Protein AF-A0A523ABC5-F1 (afdb_monomer)

Radius of gyration: 13.69 Å; Cα contacts (8 Å, |Δi|>4): 297; chains: 1; bounding box: 35×29×36 Å

Foldseek 3Di:
DAFWKFKFFFAAFDFFKTWTFTFDTPPDPDTDPDGDIAIEGCVQAQDNDRGQCLADDHGFIWIWGQHDPHRYTHQNDLQTGTQWDADPPPRATFDQDPNWTAHPPPGDIGHHSDHPNHPVPDD

Structure (mmCIF, N/CA/C/O backbone):
data_AF-A0A523ABC5-F1
#
_entry.id   AF-A0A523ABC5-F1
#
loop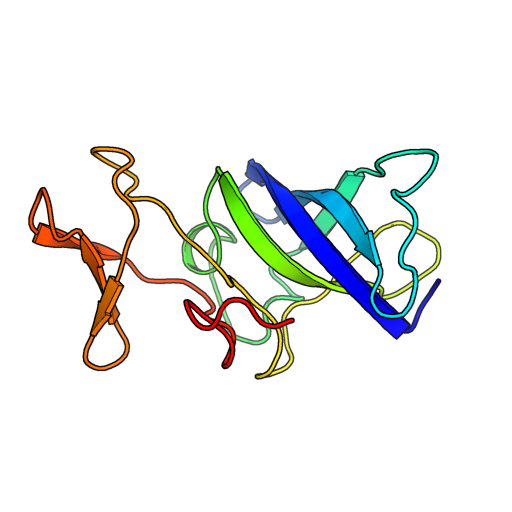_
_atom_site.group_PDB
_atom_site.id
_atom_site.type_symbol
_atom_site.label_atom_id
_atom_site.label_alt_id
_atom_site.label_comp_id
_atom_site.label_asym_id
_atom_site.label_entity_id
_atom_site.label_seq_id
_atom_site.pdbx_PDB_ins_code
_atom_site.Cartn_x
_atom_site.Cartn_y
_atom_site.Cartn_z
_atom_site.occupancy
_atom_site.B_iso_or_equiv
_atom_site.auth_seq_id
_atom_site.auth_comp_id
_atom_site.auth_asym_id
_atom_site.auth_atom_id
_atom_site.pdbx_PDB_model_num
ATOM 1 N N . LYS A 1 1 ? 10.148 -4.341 -14.621 1.00 83.31 1 LYS A N 1
ATOM 2 C CA . LYS A 1 1 ? 11.625 -4.220 -14.516 1.00 83.31 1 LYS A CA 1
ATOM 3 C C . LYS A 1 1 ? 11.974 -3.391 -13.286 1.00 83.31 1 LYS A C 1
ATOM 5 O O . LYS A 1 1 ? 11.139 -2.613 -12.840 1.00 83.31 1 LYS A O 1
ATOM 10 N N . LYS A 1 2 ? 13.186 -3.544 -12.735 1.00 91.12 2 LYS A N 1
ATOM 11 C CA . LYS A 1 2 ? 13.674 -2.692 -11.639 1.00 91.12 2 LYS A CA 1
ATOM 12 C C . LYS A 1 2 ? 13.530 -1.214 -12.010 1.00 91.12 2 LYS A C 1
ATOM 14 O O . LYS A 1 2 ? 13.909 -0.825 -13.108 1.00 91.12 2 LYS A O 1
ATOM 19 N N . GLY A 1 3 ? 13.002 -0.420 -11.086 1.00 92.38 3 GLY A N 1
ATOM 20 C C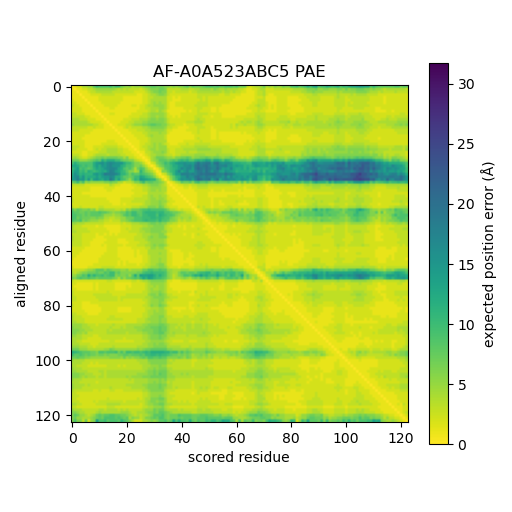A . GLY A 1 3 ? 12.774 1.010 -11.263 1.00 92.38 3 GLY A CA 1
ATOM 21 C C . GLY A 1 3 ? 11.417 1.370 -11.866 1.00 92.38 3 GLY A C 1
ATOM 22 O O . GLY A 1 3 ? 11.012 2.522 -11.715 1.00 92.38 3 GLY A O 1
ATOM 23 N N . ASP A 1 4 ? 10.694 0.419 -12.465 1.00 92.69 4 ASP A N 1
ATOM 24 C CA . ASP A 1 4 ? 9.368 0.678 -13.032 1.00 92.69 4 ASP A CA 1
ATOM 25 C C . ASP A 1 4 ? 8.379 1.126 -11.946 1.00 92.69 4 ASP A C 1
ATOM 27 O O . ASP A 1 4 ? 8.427 0.661 -10.803 1.00 92.69 4 ASP A O 1
ATOM 31 N N . ILE A 1 5 ? 7.463 2.016 -12.331 1.00 94.81 5 ILE A N 1
ATOM 32 C CA . ILE A 1 5 ? 6.339 2.447 -11.499 1.00 94.81 5 ILE A CA 1
ATOM 33 C C . ILE A 1 5 ? 5.119 1.633 -11.905 1.00 94.81 5 ILE A C 1
ATOM 35 O O . ILE A 1 5 ? 4.788 1.541 -13.088 1.00 94.81 5 ILE A O 1
ATOM 39 N N . VAL A 1 6 ? 4.451 1.056 -10.917 1.00 94.31 6 VAL A N 1
ATOM 40 C CA . VAL A 1 6 ? 3.299 0.181 -11.107 1.00 94.31 6 VAL A CA 1
ATOM 41 C C . VAL A 1 6 ? 2.149 0.602 -10.206 1.00 94.31 6 VAL A C 1
ATOM 43 O O . VAL A 1 6 ? 2.359 1.206 -9.150 1.00 94.31 6 VAL A O 1
ATOM 46 N N . VAL A 1 7 ? 0.937 0.250 -10.624 1.00 95.44 7 VAL A N 1
ATOM 47 C CA . VAL A 1 7 ? -0.258 0.288 -9.785 1.00 95.44 7 VAL A CA 1
ATOM 48 C C . VAL A 1 7 ? -0.830 -1.110 -9.663 1.00 95.44 7 VAL A C 1
ATOM 50 O O . VAL A 1 7 ? -0.906 -1.869 -10.634 1.00 95.44 7 VAL A O 1
ATOM 53 N N . GLY A 1 8 ? -1.228 -1.439 -8.444 1.00 95.25 8 GLY A N 1
ATOM 54 C CA . GLY A 1 8 ? -1.831 -2.714 -8.116 1.00 95.25 8 GLY A CA 1
ATOM 55 C C . GLY A 1 8 ? -2.771 -2.611 -6.930 1.00 95.25 8 GLY A C 1
ATOM 56 O O . GLY A 1 8 ? -2.907 -1.558 -6.306 1.00 95.25 8 GLY A O 1
ATOM 57 N N . ARG A 1 9 ? -3.426 -3.725 -6.632 1.00 97.06 9 ARG A N 1
ATOM 58 C CA . ARG A 1 9 ? -4.394 -3.853 -5.545 1.00 97.06 9 ARG A CA 1
ATOM 59 C C . ARG A 1 9 ? -3.855 -4.799 -4.486 1.00 97.06 9 ARG A C 1
ATOM 61 O O . ARG A 1 9 ? -3.331 -5.858 -4.820 1.00 97.06 9 ARG A O 1
ATOM 68 N N . VAL A 1 10 ? -3.989 -4.441 -3.214 1.00 97.75 10 VAL A N 1
ATOM 69 C CA . VAL A 1 10 ? -3.610 -5.327 -2.105 1.00 97.75 10 VAL A CA 1
ATOM 70 C C . VAL A 1 10 ? -4.589 -6.501 -2.034 1.00 97.75 10 VAL A C 1
ATOM 72 O O . VAL A 1 10 ? -5.795 -6.293 -1.890 1.00 97.75 10 VAL A O 1
ATOM 75 N N . VAL A 1 11 ? -4.066 -7.726 -2.116 1.00 97.31 11 VAL A N 1
ATOM 76 C CA . VAL A 1 11 ? -4.852 -8.974 -2.143 1.00 97.31 11 VAL A CA 1
ATOM 77 C C . VAL A 1 11 ? -4.583 -9.906 -0.959 1.00 97.31 11 VAL A C 1
ATOM 79 O O . VAL A 1 11 ? -5.401 -10.777 -0.693 1.00 97.31 11 VAL A O 1
ATOM 82 N N . ASP A 1 12 ? -3.482 -9.730 -0.226 1.00 96.50 12 ASP A N 1
ATOM 83 C CA . ASP A 1 12 ? -3.234 -10.440 1.039 1.00 96.50 12 ASP A CA 1
ATOM 84 C C . ASP A 1 12 ? -2.370 -9.586 1.974 1.00 96.50 12 ASP A C 1
ATOM 86 O O . ASP A 1 12 ? -1.553 -8.780 1.518 1.00 96.50 12 ASP A O 1
ATOM 90 N N . LEU A 1 13 ? -2.536 -9.781 3.282 1.00 96.50 13 LEU A N 1
ATOM 91 C CA . LEU A 1 13 ? -1.793 -9.100 4.340 1.00 96.50 13 LEU A CA 1
ATOM 92 C C . LEU A 1 13 ? -1.325 -10.110 5.383 1.00 96.50 13 LEU A C 1
ATOM 94 O O . LEU A 1 13 ? -2.108 -10.874 5.944 1.00 96.50 13 LEU A O 1
ATOM 98 N N . ARG A 1 14 ? -0.034 -10.059 5.693 1.00 95.62 14 ARG A N 1
ATOM 99 C CA . ARG A 1 14 ? 0.593 -10.723 6.841 1.00 95.62 14 ARG A CA 1
ATOM 100 C C . ARG A 1 14 ? 1.140 -9.655 7.779 1.00 95.62 14 ARG A C 1
ATOM 102 O O . ARG A 1 14 ? 0.979 -8.474 7.525 1.00 95.62 14 ARG A O 1
ATOM 109 N N . ASN A 1 15 ? 1.822 -10.039 8.854 1.00 94.69 15 ASN A N 1
ATOM 110 C CA . ASN A 1 15 ? 2.368 -9.042 9.783 1.00 94.69 15 ASN A CA 1
ATOM 111 C C . ASN A 1 15 ? 3.501 -8.208 9.158 1.00 94.69 15 ASN A C 1
ATOM 113 O O . ASN A 1 15 ? 3.555 -6.994 9.340 1.00 94.69 15 ASN A O 1
ATOM 117 N N . SER A 1 16 ? 4.403 -8.852 8.412 1.00 96.25 16 SER A N 1
ATOM 118 C CA . SER A 1 16 ? 5.615 -8.219 7.874 1.00 96.25 16 SER A CA 1
ATOM 119 C C . SER A 1 16 ? 5.543 -7.870 6.389 1.00 96.25 16 SER A C 1
ATOM 121 O O . SER A 1 16 ? 6.429 -7.174 5.891 1.00 96.25 16 SER A O 1
ATOM 123 N N . PHE A 1 17 ? 4.530 -8.339 5.657 1.00 96.69 17 PHE A N 1
ATOM 124 C CA . PHE A 1 17 ? 4.408 -8.068 4.228 1.00 96.69 17 PHE A CA 1
ATOM 125 C C . PHE A 1 17 ? 2.968 -8.137 3.724 1.00 96.69 17 PHE A C 1
ATOM 127 O O . PHE A 1 17 ? 2.106 -8.760 4.342 1.00 96.69 17 PHE A O 1
ATOM 134 N N . ALA A 1 18 ? 2.744 -7.536 2.561 1.00 98.00 18 ALA A N 1
ATOM 135 C CA . ALA A 1 18 ? 1.511 -7.638 1.799 1.00 98.00 18 ALA A CA 1
ATOM 136 C C . ALA A 1 18 ? 1.775 -8.175 0.394 1.00 98.00 18 ALA A C 1
ATOM 138 O O . ALA A 1 18 ? 2.838 -7.926 -0.185 1.00 98.00 18 ALA A O 1
ATOM 139 N N . MET A 1 19 ? 0.777 -8.857 -0.159 1.00 97.62 19 MET A N 1
ATOM 140 C CA . MET A 1 19 ? 0.742 -9.247 -1.564 1.00 97.62 19 MET A CA 1
ATOM 141 C C . MET A 1 19 ? -0.092 -8.235 -2.343 1.00 97.62 19 MET A C 1
ATOM 143 O O . MET A 1 19 ? -1.221 -7.918 -1.963 1.00 97.62 19 MET A O 1
ATOM 147 N N . VAL A 1 20 ? 0.468 -7.736 -3.438 1.00 97.31 20 VAL A N 1
ATOM 148 C CA . VAL A 1 20 ? -0.147 -6.748 -4.320 1.00 97.31 20 VAL A CA 1
ATOM 149 C C . VAL A 1 20 ? -0.253 -7.341 -5.715 1.00 97.31 20 VAL A C 1
ATOM 151 O O . VAL A 1 20 ? 0.752 -7.667 -6.337 1.00 97.31 20 VAL A O 1
ATOM 154 N N . GLU A 1 21 ? -1.471 -7.472 -6.213 1.00 95.56 21 GLU A N 1
ATOM 155 C CA . GLU A 1 21 ? -1.747 -7.858 -7.592 1.00 95.56 21 G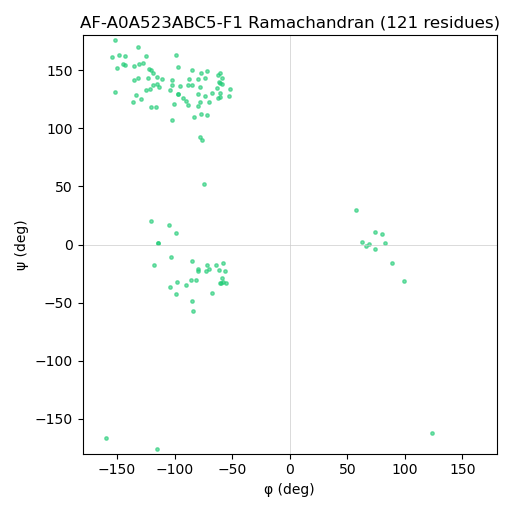LU A CA 1
ATOM 156 C C . GLU A 1 21 ? -1.504 -6.652 -8.503 1.00 95.56 21 GLU A C 1
ATOM 158 O O . GLU A 1 21 ? -2.208 -5.643 -8.411 1.00 95.56 21 GLU A O 1
ATOM 163 N N . ILE A 1 22 ? -0.476 -6.726 -9.349 1.00 93.38 22 ILE A N 1
ATOM 164 C CA . ILE A 1 22 ? -0.113 -5.637 -10.256 1.00 93.38 22 ILE A CA 1
ATOM 165 C C . ILE A 1 22 ? -1.066 -5.623 -11.448 1.00 93.38 22 ILE A C 1
ATOM 167 O O . ILE A 1 22 ? -1.147 -6.596 -12.193 1.00 93.38 22 ILE A O 1
ATOM 171 N N . ALA A 1 23 ? -1.738 -4.491 -11.647 1.00 90.25 23 ALA A N 1
ATOM 172 C CA . ALA A 1 23 ? -2.700 -4.300 -12.726 1.00 90.25 23 ALA A CA 1
ATOM 173 C C . ALA A 1 23 ? -2.086 -3.555 -13.918 1.00 90.25 23 ALA A C 1
ATOM 175 O O . ALA A 1 23 ? -2.329 -3.908 -15.070 1.00 90.25 23 ALA A O 1
ATOM 176 N N . ARG A 1 24 ? -1.295 -2.506 -13.653 1.00 89.81 24 ARG A N 1
ATOM 177 C CA . ARG A 1 24 ? -0.738 -1.641 -14.701 1.00 89.81 24 ARG A CA 1
ATOM 178 C C . ARG A 1 24 ? 0.671 -1.173 -14.379 1.00 89.81 24 ARG A C 1
ATOM 180 O O . ARG A 1 24 ? 1.056 -1.029 -13.217 1.00 89.81 24 ARG A O 1
ATOM 187 N N . LYS A 1 25 ? 1.418 -0.866 -15.436 1.00 91.00 25 LYS A N 1
ATOM 188 C CA . LYS A 1 25 ? 2.732 -0.231 -15.381 1.00 91.00 25 LYS A CA 1
ATOM 189 C C . LYS A 1 25 ? 2.659 1.147 -16.036 1.00 91.00 25 LYS A C 1
ATOM 191 O O . LYS A 1 25 ? 2.045 1.314 -17.083 1.00 91.00 25 LYS A O 1
ATOM 196 N N . LYS A 1 26 ? 3.298 2.142 -15.424 1.00 90.31 26 LYS A N 1
ATOM 197 C CA . LYS A 1 26 ? 3.347 3.504 -15.960 1.00 90.31 26 LYS A CA 1
ATOM 198 C C . LYS A 1 26 ? 4.083 3.529 -17.304 1.00 90.31 26 LYS A C 1
ATOM 200 O O . LYS A 1 26 ? 5.162 2.953 -17.424 1.00 90.31 26 LYS A O 1
ATOM 205 N N . GLY A 1 27 ? 3.516 4.241 -18.277 1.00 86.12 27 GLY A N 1
ATOM 206 C CA . GLY A 1 27 ? 4.066 4.354 -19.632 1.00 86.12 27 GLY A CA 1
ATOM 207 C C . GLY A 1 27 ? 3.712 3.189 -20.561 1.00 86.12 27 GLY A C 1
ATOM 208 O O . GLY A 1 27 ? 4.137 3.196 -21.710 1.00 86.12 27 GLY A O 1
ATOM 209 N N . GLU A 1 28 ? 2.930 2.213 -20.094 1.00 83.94 28 GLU A N 1
ATOM 210 C CA . GLU A 1 28 ? 2.355 1.162 -20.933 1.00 83.94 28 GLU A CA 1
ATOM 211 C C . GLU A 1 28 ? 0.824 1.286 -20.904 1.00 83.94 28 GLU A C 1
ATOM 213 O O . GLU A 1 28 ? 0.206 1.209 -19.844 1.00 83.94 28 GLU A O 1
ATOM 218 N N . GLU A 1 29 ? 0.208 1.523 -22.067 1.00 69.94 29 GLU A N 1
ATOM 219 C CA . GLU A 1 29 ? -1.256 1.652 -22.185 1.00 69.94 29 GLU A CA 1
ATOM 220 C C . GLU A 1 29 ? -1.975 0.299 -22.199 1.00 69.94 29 GLU A C 1
ATOM 222 O O . GLU A 1 29 ? -3.165 0.219 -21.898 1.00 69.94 29 GLU A O 1
ATOM 227 N N . ARG A 1 30 ? -1.256 -0.776 -22.543 1.00 68.06 30 ARG A N 1
ATOM 228 C CA . ARG A 1 30 ? -1.807 -2.131 -22.574 1.00 68.06 30 ARG A CA 1
ATOM 229 C C . ARG A 1 30 ? -1.861 -2.716 -21.169 1.00 68.06 30 ARG A C 1
ATOM 231 O O . ARG A 1 30 ? -0.951 -2.525 -20.365 1.00 68.06 30 ARG A O 1
ATOM 238 N N . GLU A 1 31 ? -2.920 -3.472 -20.901 1.00 63.47 31 GLU A N 1
ATOM 239 C CA . GLU A 1 31 ? -2.975 -4.326 -19.720 1.00 63.47 31 GLU A CA 1
ATOM 240 C C . GLU A 1 31 ? -1.817 -5.329 -19.753 1.00 63.47 31 GLU A C 1
ATOM 242 O O . GLU A 1 31 ? -1.407 -5.803 -20.819 1.00 63.47 31 GLU A O 1
ATOM 247 N N . LEU A 1 32 ? -1.251 -5.618 -18.581 1.00 65.69 32 LEU A N 1
ATOM 248 C CA . LEU A 1 32 ? -0.176 -6.596 -18.474 1.00 65.69 32 LEU A CA 1
ATOM 249 C C . LEU A 1 32 ? -0.724 -7.960 -18.907 1.00 65.69 32 LEU A C 1
ATOM 251 O O . LEU A 1 32 ? -1.707 -8.432 -18.347 1.00 65.69 32 LEU A O 1
ATOM 255 N N . ALA A 1 33 ? -0.063 -8.612 -19.870 1.00 57.12 33 ALA A N 1
ATOM 256 C CA . ALA A 1 33 ? -0.465 -9.933 -20.371 1.00 57.12 33 ALA A CA 1
ATOM 257 C C . ALA A 1 33 ? -0.568 -10.996 -19.256 1.00 57.12 33 ALA A C 1
ATOM 259 O O . ALA A 1 33 ? -1.302 -11.972 -19.390 1.00 57.12 33 ALA A O 1
ATOM 260 N N . HIS A 1 34 ? 0.138 -10.774 -18.142 1.00 59.09 34 HIS A N 1
ATOM 261 C CA . HIS A 1 34 ? 0.004 -11.519 -16.897 1.00 59.09 34 HIS A CA 1
ATOM 262 C C . HIS A 1 34 ? -0.005 -10.537 -15.718 1.00 59.09 34 HIS A C 1
ATOM 264 O O . HIS A 1 34 ? 0.953 -9.779 -15.534 1.00 59.09 34 HIS A O 1
ATOM 270 N N . THR A 1 35 ? -1.062 -10.555 -14.902 1.00 64.25 35 THR A N 1
ATOM 271 C CA . THR A 1 35 ? -1.078 -9.859 -13.610 1.00 64.25 35 THR A CA 1
ATOM 272 C C . THR A 1 35 ? -0.167 -10.617 -12.644 1.00 64.25 35 THR A C 1
ATOM 274 O O . THR A 1 35 ? -0.405 -11.766 -12.277 1.00 64.25 35 THR A O 1
ATOM 277 N N . GLY A 1 36 ? 0.958 -10.000 -12.288 1.00 84.75 36 GLY A N 1
ATOM 278 C CA . GLY A 1 36 ? 1.924 -10.579 -11.358 1.00 84.75 36 GLY A CA 1
ATOM 279 C C . GLY A 1 36 ? 1.581 -10.228 -9.915 1.00 84.75 36 GLY A C 1
ATOM 280 O O . GLY A 1 36 ? 1.188 -9.097 -9.626 1.00 84.75 36 GLY A O 1
ATOM 281 N N . LEU A 1 37 ? 1.785 -11.170 -8.995 1.00 92.50 37 LEU A N 1
ATOM 282 C CA . LEU A 1 37 ? 1.796 -10.866 -7.568 1.00 92.50 37 LEU A CA 1
ATOM 283 C C . LEU A 1 37 ? 3.146 -10.267 -7.175 1.00 92.50 37 LEU A C 1
ATOM 285 O O . LEU A 1 37 ? 4.199 -10.835 -7.463 1.00 92.50 37 LEU A O 1
ATOM 289 N N . ALA A 1 38 ? 3.096 -9.136 -6.484 1.00 95.00 38 ALA A N 1
ATOM 290 C CA . ALA A 1 38 ? 4.248 -8.444 -5.946 1.00 95.00 38 ALA A CA 1
ATOM 291 C C . ALA A 1 38 ? 4.226 -8.406 -4.417 1.00 95.00 38 ALA A C 1
ATOM 293 O O . ALA A 1 38 ? 3.173 -8.265 -3.804 1.00 95.00 38 ALA A O 1
ATOM 294 N N . LEU A 1 39 ? 5.401 -8.504 -3.799 1.00 96.62 39 LEU A N 1
ATOM 295 C CA . LEU A 1 39 ? 5.563 -8.492 -2.349 1.00 96.62 39 LEU A CA 1
ATOM 296 C C . LEU A 1 39 ? 6.020 -7.109 -1.876 1.00 96.62 39 LEU A C 1
ATOM 298 O O . LEU A 1 39 ? 7.095 -6.629 -2.252 1.00 96.62 39 LEU A O 1
ATOM 302 N N . LEU A 1 40 ? 5.228 -6.491 -1.001 1.00 97.56 40 LEU A N 1
ATOM 303 C CA . LEU A 1 40 ? 5.603 -5.288 -0.263 1.00 97.56 40 LEU A CA 1
ATOM 304 C C . LEU A 1 40 ? 5.972 -5.668 1.172 1.00 97.56 40 LEU A C 1
ATOM 306 O O . LEU A 1 40 ? 5.099 -5.975 1.976 1.00 97.56 40 LEU A O 1
ATOM 310 N N . HIS A 1 41 ? 7.261 -5.630 1.500 1.00 96.75 41 HIS A N 1
ATOM 311 C CA . HIS A 1 41 ? 7.741 -5.867 2.862 1.00 96.75 41 HIS A CA 1
ATOM 312 C C . HIS A 1 41 ? 7.682 -4.582 3.701 1.00 96.75 41 HIS A C 1
ATOM 314 O O . HIS A 1 41 ? 7.880 -3.485 3.178 1.00 96.75 41 HIS A O 1
ATOM 320 N N . VAL A 1 42 ? 7.492 -4.717 5.015 1.00 96.38 42 VAL A N 1
ATOM 321 C CA . VAL A 1 42 ? 7.385 -3.612 5.984 1.00 96.38 42 VAL A CA 1
ATOM 322 C C . VAL A 1 42 ? 8.599 -2.667 5.952 1.00 96.38 42 VAL A C 1
ATOM 324 O O . VAL A 1 42 ? 8.460 -1.452 6.059 1.00 96.38 42 VAL A O 1
ATOM 327 N N . SER A 1 43 ? 9.795 -3.191 5.661 1.00 95.38 43 SER A N 1
ATOM 328 C CA . SER A 1 43 ? 11.018 -2.387 5.475 1.00 95.38 43 SER A CA 1
ATOM 329 C C . SER A 1 43 ? 10.959 -1.430 4.275 1.00 95.38 43 SER A C 1
ATOM 331 O O . SER A 1 43 ? 11.753 -0.493 4.186 1.00 95.38 43 SER A O 1
ATOM 333 N N . ASN A 1 44 ? 10.038 -1.651 3.336 1.00 96.62 44 ASN A N 1
ATOM 334 C CA . ASN A 1 44 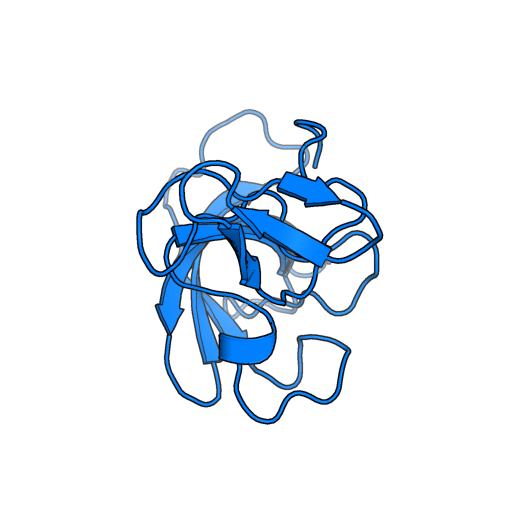? 9.922 -0.906 2.083 1.00 96.62 44 ASN A CA 1
ATOM 335 C C . ASN A 1 44 ? 8.748 0.086 2.093 1.00 96.62 44 ASN A C 1
ATOM 337 O O . ASN A 1 44 ? 8.343 0.573 1.037 1.00 96.62 44 ASN A O 1
ATOM 341 N N . VAL A 1 45 ? 8.222 0.413 3.276 1.00 95.88 45 VAL A N 1
ATOM 342 C CA . VAL A 1 45 ? 7.161 1.416 3.454 1.00 95.88 45 VAL A CA 1
ATOM 343 C C . VAL A 1 45 ? 7.721 2.839 3.588 1.00 95.88 45 VAL A C 1
ATOM 345 O O . VAL A 1 45 ? 7.103 3.798 3.140 1.00 95.88 45 VAL A O 1
ATOM 348 N N . GLY A 1 46 ? 8.931 2.984 4.136 1.00 87.44 46 GLY A N 1
ATOM 349 C CA . GLY A 1 46 ? 9.646 4.265 4.259 1.00 87.44 46 GLY A CA 1
ATOM 350 C C . GLY A 1 46 ? 9.533 4.888 5.645 1.00 87.44 46 GLY A C 1
ATOM 351 O O . GLY A 1 46 ? 10.496 5.484 6.117 1.00 87.44 46 GLY A O 1
ATOM 352 N N . GLU A 1 47 ? 8.414 4.654 6.320 1.00 84.44 47 GLU A N 1
ATOM 353 C CA . GLU A 1 47 ? 8.197 4.933 7.740 1.00 84.44 47 GLU A CA 1
ATOM 354 C C . GLU A 1 47 ? 8.410 3.672 8.587 1.00 84.44 47 GLU A C 1
ATOM 356 O O . GLU A 1 47 ? 8.267 2.543 8.108 1.00 84.44 47 GLU A O 1
ATOM 361 N N . ARG A 1 48 ? 8.801 3.858 9.854 1.00 85.50 48 ARG A N 1
ATOM 362 C CA . ARG A 1 48 ? 8.990 2.747 10.790 1.00 85.50 48 ARG A CA 1
ATOM 363 C C . ARG A 1 48 ? 7.624 2.287 11.293 1.00 85.50 48 ARG A C 1
ATOM 365 O O . ARG A 1 48 ? 7.113 2.817 12.271 1.00 85.50 48 ARG A O 1
ATOM 372 N N . VAL A 1 49 ? 7.065 1.298 10.612 1.00 87.88 49 VAL A N 1
ATOM 373 C CA . VAL A 1 49 ? 5.815 0.627 10.985 1.00 87.88 49 VAL A CA 1
ATOM 374 C C . VAL A 1 49 ? 6.106 -0.727 11.635 1.00 87.88 49 VAL A C 1
ATOM 376 O O . VAL A 1 49 ? 7.048 -1.420 11.245 1.00 87.88 49 VAL A O 1
ATOM 379 N N . GLY A 1 50 ? 5.331 -1.077 12.666 1.00 87.31 50 GLY A N 1
ATOM 380 C CA . GLY A 1 50 ? 5.453 -2.361 13.366 1.00 87.31 50 GLY A CA 1
ATOM 381 C C . GLY A 1 50 ? 4.732 -3.492 12.633 1.00 87.31 50 GLY A C 1
ATOM 382 O O . GLY A 1 50 ? 5.177 -4.638 12.674 1.00 87.31 50 GLY A O 1
ATOM 383 N N . ASN A 1 51 ? 3.654 -3.154 11.923 1.00 93.94 51 ASN A N 1
ATOM 384 C CA . ASN A 1 51 ? 2.891 -4.055 11.073 1.00 93.94 51 ASN A CA 1
ATOM 385 C C . ASN A 1 51 ? 2.655 -3.394 9.706 1.00 93.94 51 ASN A C 1
ATOM 387 O O . ASN A 1 51 ? 2.421 -2.189 9.621 1.00 93.94 51 ASN A O 1
ATOM 391 N N . ILE A 1 52 ? 2.684 -4.170 8.621 1.00 96.38 52 ILE A N 1
ATOM 392 C CA . ILE A 1 52 ? 2.372 -3.652 7.278 1.00 96.38 52 ILE A CA 1
ATOM 393 C C . ILE A 1 52 ? 0.954 -3.043 7.192 1.00 96.38 52 ILE A C 1
ATOM 395 O O . ILE A 1 52 ? 0.733 -2.104 6.428 1.00 96.38 52 ILE A O 1
ATOM 399 N N . GLY A 1 53 ? 0.026 -3.536 8.019 1.00 95.44 53 GLY A N 1
ATOM 400 C CA . GLY A 1 53 ? -1.353 -3.067 8.158 1.00 95.44 53 GLY A CA 1
ATOM 401 C C . GLY A 1 53 ? -1.490 -1.611 8.611 1.00 95.44 53 GLY A C 1
ATOM 402 O O . GLY A 1 53 ? -2.513 -0.982 8.346 1.00 95.44 53 GLY A O 1
ATOM 403 N N . ASP A 1 54 ? -0.454 -1.053 9.245 1.00 93.50 54 ASP A N 1
ATOM 404 C CA . ASP A 1 54 ? -0.421 0.361 9.641 1.00 93.50 54 ASP A CA 1
ATOM 405 C C . ASP A 1 54 ? -0.236 1.287 8.424 1.00 93.50 54 ASP A C 1
ATOM 407 O O . ASP A 1 54 ? -0.602 2.463 8.456 1.00 93.50 54 ASP A O 1
ATOM 411 N N . ALA A 1 55 ? 0.323 0.749 7.336 1.00 96.06 55 ALA A N 1
ATOM 412 C CA . ALA A 1 55 ? 0.643 1.483 6.120 1.00 96.06 55 ALA A CA 1
ATOM 413 C C . ALA A 1 55 ? -0.344 1.217 4.980 1.00 96.06 55 ALA A C 1
ATOM 415 O O . ALA A 1 55 ? -0.642 2.117 4.198 1.00 96.06 55 ALA A O 1
ATOM 416 N N . ILE A 1 56 ? -0.844 -0.007 4.855 1.00 96.69 56 ILE A N 1
ATOM 417 C CA . ILE A 1 56 ? -1.737 -0.418 3.768 1.00 96.69 56 ILE A CA 1
ATOM 418 C C . ILE A 1 56 ? -2.771 -1.417 4.278 1.00 96.69 56 ILE A C 1
ATOM 420 O O . ILE A 1 56 ? -2.530 -2.128 5.248 1.00 96.69 56 ILE A O 1
ATOM 424 N N . SER A 1 57 ? -3.915 -1.505 3.610 1.00 96.88 57 SER A N 1
ATOM 425 C CA . SER A 1 57 ? -4.967 -2.458 3.951 1.00 96.88 57 SER A CA 1
ATOM 426 C C . SER A 1 57 ? -5.486 -3.220 2.738 1.00 96.88 57 SER A C 1
ATOM 428 O O . SER A 1 57 ? -5.153 -2.935 1.590 1.00 96.88 57 SER A O 1
ATOM 430 N N . TYR A 1 58 ? -6.284 -4.244 3.016 1.00 96.25 58 TYR A N 1
ATOM 431 C CA . TYR A 1 58 ? -6.862 -5.111 2.006 1.00 96.25 58 TYR A CA 1
ATOM 432 C C . TYR A 1 58 ? -7.767 -4.295 1.079 1.00 96.25 58 TYR A C 1
ATOM 434 O O . TYR A 1 58 ? -8.491 -3.418 1.548 1.00 96.25 58 TYR A O 1
ATOM 442 N N . PHE A 1 59 ? -7.717 -4.593 -0.221 1.00 95.50 59 PHE A N 1
ATOM 443 C CA . PHE A 1 59 ? -8.360 -3.835 -1.300 1.00 95.50 59 PHE A CA 1
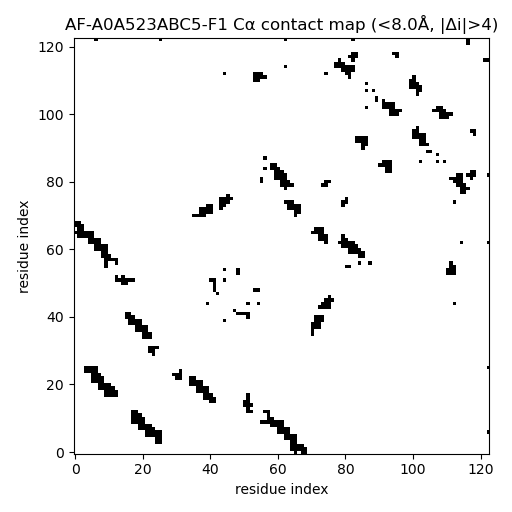ATOM 444 C C . PHE A 1 59 ? -7.835 -2.420 -1.571 1.00 95.50 59 PHE A C 1
ATOM 446 O O . PHE A 1 59 ? -8.304 -1.802 -2.530 1.00 95.50 59 PHE A O 1
ATOM 453 N N . ASP A 1 60 ? -6.846 -1.916 -0.829 1.00 97.75 60 ASP A N 1
ATOM 454 C CA . ASP A 1 60 ? -6.242 -0.630 -1.171 1.00 97.75 60 ASP A CA 1
ATOM 455 C C . ASP A 1 60 ? -5.610 -0.694 -2.572 1.00 97.75 60 ASP A C 1
ATOM 457 O O . ASP A 1 60 ? -4.966 -1.680 -2.954 1.00 97.75 60 ASP A O 1
ATOM 461 N N . ILE A 1 61 ? -5.785 0.382 -3.340 1.00 97.69 61 ILE A N 1
ATOM 462 C CA . ILE A 1 61 ? -5.093 0.588 -4.613 1.00 97.69 61 ILE A CA 1
ATOM 463 C C . ILE A 1 61 ? -3.796 1.325 -4.307 1.00 97.69 61 ILE A C 1
ATOM 465 O O . ILE A 1 61 ? -3.816 2.406 -3.716 1.00 97.69 61 ILE A O 1
ATOM 469 N N . VAL A 1 62 ? -2.667 0.755 -4.713 1.00 97.81 62 VAL A N 1
ATOM 470 C CA . VAL A 1 62 ? -1.332 1.205 -4.316 1.00 97.81 62 VAL A CA 1
ATOM 471 C C . VAL A 1 62 ? -0.486 1.503 -5.545 1.00 97.81 62 VAL A C 1
ATOM 473 O O . VAL A 1 62 ? -0.389 0.691 -6.464 1.00 97.81 62 VAL A O 1
ATOM 476 N N . ARG A 1 63 ? 0.172 2.663 -5.521 1.00 97.56 63 ARG A N 1
ATOM 477 C CA . ARG A 1 63 ? 1.251 3.041 -6.434 1.00 97.56 63 ARG A CA 1
ATOM 478 C C . ARG A 1 63 ? 2.585 2.668 -5.810 1.00 97.56 63 ARG A C 1
ATOM 480 O O . ARG A 1 63 ? 2.868 3.082 -4.684 1.00 97.56 63 ARG A O 1
ATOM 487 N N . ALA A 1 64 ? 3.406 1.916 -6.528 1.00 97.31 64 ALA A N 1
ATOM 488 C CA . ALA A 1 64 ? 4.672 1.425 -6.003 1.00 97.31 64 ALA A CA 1
ATOM 489 C C . ALA A 1 64 ? 5.780 1.402 -7.058 1.00 97.31 64 ALA A C 1
ATOM 491 O O . ALA A 1 64 ? 5.526 1.418 -8.264 1.00 97.31 64 ALA A O 1
ATOM 492 N N . ARG A 1 65 ? 7.025 1.324 -6.584 1.00 96.69 65 ARG A N 1
ATOM 493 C CA . ARG A 1 65 ? 8.215 1.132 -7.415 1.00 96.69 65 ARG A CA 1
ATOM 494 C C . ARG A 1 65 ? 8.720 -0.301 -7.313 1.00 96.69 65 ARG A C 1
ATOM 496 O O . ARG A 1 65 ? 8.890 -0.817 -6.210 1.00 96.69 65 ARG A O 1
ATOM 503 N N . VAL A 1 66 ? 9.020 -0.917 -8.452 1.00 95.12 66 VAL A N 1
ATOM 504 C CA . VAL A 1 66 ? 9.631 -2.251 -8.531 1.00 95.12 66 VAL A CA 1
ATOM 505 C C . VAL A 1 66 ? 11.109 -2.179 -8.139 1.00 95.12 66 VAL A C 1
ATOM 507 O O . VAL A 1 66 ? 11.864 -1.373 -8.686 1.00 95.12 66 VAL A O 1
ATOM 510 N N . LEU A 1 67 ? 11.539 -3.025 -7.204 1.00 94.12 67 LEU A N 1
ATOM 511 C CA . LEU A 1 67 ? 12.899 -2.999 -6.654 1.00 94.12 67 LEU A CA 1
ATOM 512 C C . LEU A 1 67 ? 13.893 -3.872 -7.419 1.00 94.12 67 LEU A C 1
ATOM 514 O O . LEU A 1 67 ? 15.064 -3.505 -7.525 1.00 94.12 67 LEU A O 1
ATOM 518 N N . ASP A 1 68 ? 13.453 -5.014 -7.942 1.00 87.00 68 ASP A N 1
ATOM 519 C CA . ASP A 1 68 ? 14.322 -5.985 -8.607 1.00 87.00 68 ASP A CA 1
ATOM 520 C C . ASP A 1 68 ? 13.540 -6.932 -9.539 1.00 87.00 68 ASP A C 1
ATOM 522 O O . ASP A 1 68 ? 12.430 -6.615 -9.969 1.00 87.00 68 ASP A O 1
ATOM 526 N N . SER A 1 69 ? 14.188 -8.018 -9.970 1.00 77.31 69 SER A N 1
ATOM 527 C CA . SER A 1 69 ? 13.627 -9.043 -10.856 1.00 77.31 69 SER A CA 1
ATOM 528 C C . SER A 1 69 ? 12.726 -10.039 -10.129 1.00 77.31 69 SER A C 1
ATOM 530 O O . SER A 1 69 ? 11.853 -10.622 -10.767 1.00 77.31 69 SER A O 1
ATOM 532 N N . SER A 1 70 ? 12.893 -10.206 -8.813 1.00 77.38 70 SER A N 1
ATOM 533 C CA . SER A 1 70 ? 11.827 -10.766 -7.987 1.00 77.38 70 SER A CA 1
ATOM 534 C C . SER A 1 70 ? 10.777 -9.666 -7.845 1.00 77.38 70 SER A C 1
ATOM 536 O O . SER A 1 70 ? 11.141 -8.491 -7.769 1.00 77.38 70 SER A O 1
ATOM 538 N N . PRO A 1 71 ? 9.473 -9.966 -7.831 1.00 82.44 71 PRO A N 1
ATOM 539 C CA . PRO A 1 71 ? 8.438 -8.937 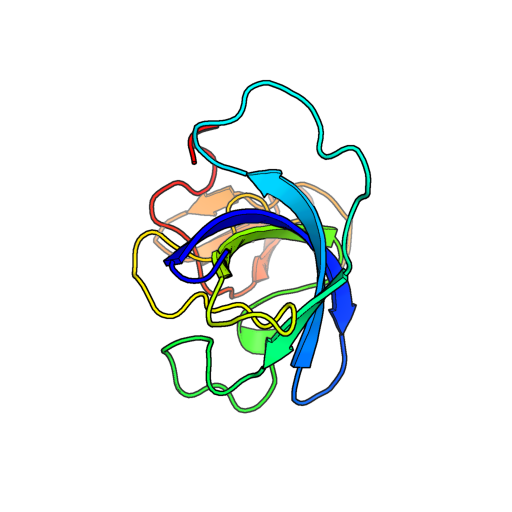-7.849 1.00 82.44 71 PRO A CA 1
ATOM 540 C C . PRO A 1 71 ? 8.311 -8.237 -6.478 1.00 82.44 71 PRO A C 1
ATOM 542 O O . PRO A 1 71 ? 7.240 -8.155 -5.896 1.00 82.44 71 PRO A O 1
ATOM 545 N N . ARG A 1 72 ? 9.409 -7.737 -5.905 1.00 94.62 72 ARG A N 1
ATOM 546 C CA . ARG A 1 72 ? 9.428 -6.917 -4.697 1.00 94.62 72 ARG A CA 1
ATOM 547 C C . ARG A 1 72 ? 9.178 -5.468 -5.068 1.00 94.62 72 ARG A C 1
ATOM 549 O O . ARG A 1 72 ? 9.756 -4.944 -6.024 1.00 94.62 72 ARG A O 1
ATOM 556 N N . ILE A 1 73 ? 8.350 -4.811 -4.272 1.00 97.00 73 ILE A N 1
ATOM 557 C CA . ILE A 1 73 ? 7.971 -3.416 -4.474 1.00 97.00 73 ILE A CA 1
ATOM 558 C C . ILE A 1 73 ? 8.263 -2.566 -3.236 1.00 97.00 73 ILE A C 1
ATOM 560 O O . ILE A 1 73 ? 8.487 -3.070 -2.131 1.00 97.00 73 ILE A O 1
ATOM 564 N N . SER A 1 74 ? 8.292 -1.255 -3.451 1.00 97.69 74 SER A N 1
ATOM 565 C CA . SER A 1 74 ? 8.541 -0.230 -2.444 1.00 97.69 74 SER A CA 1
ATOM 566 C C . SER A 1 74 ? 7.558 0.921 -2.583 1.00 97.69 74 SER A C 1
ATOM 568 O O . SER A 1 74 ? 7.256 1.357 -3.695 1.00 97.69 74 SER A O 1
ATOM 570 N N . ILE A 1 75 ? 7.119 1.442 -1.438 1.00 98.00 75 ILE A N 1
ATOM 571 C CA . ILE A 1 75 ? 6.305 2.659 -1.329 1.00 98.00 75 ILE A CA 1
ATOM 572 C C . ILE A 1 75 ? 6.987 3.749 -0.488 1.00 98.00 75 ILE A C 1
ATOM 574 O O . ILE A 1 75 ? 6.332 4.665 0.004 1.00 98.00 75 ILE A O 1
ATOM 578 N N . ARG A 1 76 ? 8.317 3.661 -0.338 1.00 97.00 76 ARG A N 1
ATOM 579 C CA . ARG A 1 76 ? 9.117 4.588 0.484 1.00 97.00 76 ARG A CA 1
ATOM 580 C C . ARG A 1 76 ? 9.036 6.042 0.021 1.00 97.00 76 ARG A C 1
ATOM 582 O O . ARG A 1 76 ? 9.145 6.953 0.834 1.00 97.00 76 ARG A O 1
ATOM 589 N N . GLU A 1 77 ? 8.897 6.264 -1.281 1.00 95.94 77 GLU A N 1
ATOM 590 C CA . GLU A 1 77 ? 8.882 7.606 -1.861 1.00 95.94 77 GLU A CA 1
ATOM 591 C C . GLU A 1 77 ? 7.576 8.356 -1.530 1.00 95.94 77 GLU A C 1
ATOM 593 O O . GLU A 1 77 ? 6.515 7.735 -1.429 1.00 95.94 77 GLU A O 1
ATOM 598 N N . PRO A 1 78 ? 7.601 9.697 -1.408 1.00 93.38 78 PRO A N 1
ATOM 599 C CA . PRO A 1 78 ? 6.394 10.489 -1.145 1.00 93.38 78 PRO A CA 1
ATOM 600 C C . PRO A 1 78 ? 5.308 10.342 -2.221 1.00 93.38 78 PRO A C 1
ATOM 602 O O . PRO A 1 78 ? 4.119 10.383 -1.924 1.00 93.38 78 PRO A O 1
ATOM 605 N N . GLU A 1 79 ? 5.721 10.150 -3.474 1.00 95.12 79 GLU A N 1
ATOM 606 C CA . GLU A 1 79 ? 4.821 9.948 -4.614 1.00 95.12 79 GLU A CA 1
ATOM 607 C C . GLU A 1 79 ? 4.137 8.571 -4.599 1.00 95.12 79 GLU A C 1
ATOM 609 O O . GLU A 1 79 ? 3.123 8.381 -5.273 1.00 95.12 79 GLU A O 1
ATOM 614 N N . MET A 1 80 ? 4.675 7.617 -3.833 1.00 97.62 80 MET A N 1
ATOM 615 C CA . MET A 1 80 ? 4.193 6.240 -3.724 1.00 97.62 80 MET A CA 1
ATOM 616 C C . MET A 1 80 ? 3.326 6.051 -2.478 1.00 97.62 80 MET A C 1
ATOM 618 O O . MET A 1 80 ? 3.363 6.842 -1.530 1.00 97.62 80 MET A O 1
ATOM 622 N N . GLY A 1 81 ? 2.569 4.960 -2.468 1.00 97.50 81 GLY A N 1
ATOM 623 C CA . GLY A 1 81 ? 1.642 4.623 -1.397 1.00 97.50 81 GLY A CA 1
ATOM 624 C C . GLY A 1 81 ? 0.228 4.423 -1.914 1.00 97.50 81 GLY A C 1
ATOM 625 O O . GLY A 1 81 ? 0.001 4.211 -3.107 1.00 97.50 81 GLY A O 1
ATOM 626 N N . VAL A 1 82 ? -0.726 4.474 -0.996 1.00 97.88 82 VAL A N 1
ATOM 627 C CA . VAL A 1 82 ? -2.141 4.274 -1.290 1.00 97.88 82 VAL A CA 1
ATOM 628 C C . VAL A 1 82 ? -2.663 5.436 -2.136 1.00 97.88 82 VAL A C 1
ATOM 630 O O . VAL A 1 82 ? -2.437 6.599 -1.801 1.00 97.88 82 VAL A O 1
ATOM 633 N N . LEU A 1 83 ? -3.341 5.108 -3.235 1.00 97.69 83 LEU A N 1
ATOM 634 C CA . LEU A 1 83 ? -4.043 6.031 -4.135 1.00 97.69 83 LEU A CA 1
ATOM 635 C C . LEU A 1 83 ? -5.542 6.100 -3.837 1.00 97.69 83 LEU A C 1
ATOM 637 O O . LEU A 1 83 ? -6.170 7.136 -4.055 1.00 97.69 83 LEU A O 1
ATOM 641 N N . LYS A 1 84 ? -6.108 4.981 -3.380 1.00 97.50 84 LYS A N 1
ATOM 642 C CA . LYS A 1 84 ? -7.520 4.834 -3.036 1.00 97.50 84 LYS A CA 1
ATOM 643 C C . LYS A 1 84 ? -7.658 3.767 -1.960 1.00 97.50 84 LYS A C 1
ATOM 645 O O . LYS A 1 84 ? -7.078 2.689 -2.098 1.00 97.50 84 LYS A O 1
ATOM 650 N N . ALA A 1 85 ? -8.405 4.084 -0.909 1.00 97.56 85 ALA A N 1
ATOM 651 C CA . ALA A 1 85 ? -8.625 3.208 0.233 1.00 97.56 85 ALA A CA 1
ATOM 652 C C . ALA A 1 85 ? -10.116 3.038 0.524 1.00 97.56 85 ALA A C 1
ATOM 654 O O . ALA A 1 85 ? -10.937 3.908 0.216 1.00 97.56 85 ALA A O 1
ATOM 655 N N . PHE A 1 86 ? -10.447 1.933 1.183 1.00 96.31 86 PHE A N 1
ATOM 656 C CA . PHE A 1 86 ? -11.812 1.609 1.583 1.00 96.31 86 PHE A CA 1
ATOM 657 C C . PHE A 1 86 ? -11.888 1.396 3.090 1.00 96.31 86 PHE A C 1
ATOM 659 O O . PHE A 1 86 ? -10.974 0.852 3.712 1.00 96.31 86 PHE A O 1
ATOM 666 N N . CYS A 1 87 ? -12.997 1.826 3.689 1.00 96.31 87 CYS A N 1
ATOM 667 C CA . CYS A 1 87 ? -13.217 1.706 5.117 1.00 96.31 87 CYS A CA 1
ATOM 668 C C . CYS A 1 87 ? -13.202 0.235 5.520 1.00 96.31 87 CYS A C 1
ATOM 670 O O . CYS A 1 87 ? -13.972 -0.580 5.007 1.00 96.31 87 CYS A O 1
ATOM 672 N N . SER A 1 88 ? -12.375 -0.095 6.505 1.00 93.88 88 SER A N 1
ATOM 673 C CA . SER A 1 88 ? -12.262 -1.454 7.038 1.00 93.88 88 SER A CA 1
ATOM 674 C C . SER A 1 88 ? -13.600 -1.994 7.560 1.00 93.88 88 SER A C 1
ATOM 676 O O . SER A 1 88 ? -13.856 -3.191 7.420 1.00 93.88 88 SER A O 1
ATOM 678 N N . SER A 1 89 ? -14.460 -1.112 8.087 1.00 95.25 89 SER A N 1
ATOM 679 C CA . SER A 1 89 ? -15.758 -1.447 8.689 1.00 95.25 89 SER A CA 1
ATOM 680 C C . SER A 1 89 ? -16.889 -1.591 7.661 1.00 95.25 89 SER A C 1
ATOM 682 O O . SER A 1 89 ? -17.499 -2.649 7.570 1.00 95.25 89 SER A O 1
ATOM 684 N N . CYS A 1 90 ? -17.150 -0.556 6.853 1.00 95.44 90 CYS A N 1
ATOM 685 C CA . CYS A 1 90 ? -18.336 -0.502 5.980 1.00 95.44 90 CYS A CA 1
ATOM 686 C C . CYS A 1 90 ? -18.030 -0.531 4.475 1.00 95.44 90 CYS A C 1
ATOM 688 O O . CYS A 1 90 ? -18.948 -0.441 3.667 1.00 95.44 90 CYS A O 1
ATOM 690 N N . LYS A 1 91 ? -16.753 -0.635 4.087 1.00 94.81 91 LYS A N 1
ATOM 691 C CA . LYS A 1 91 ? -16.272 -0.688 2.693 1.00 94.81 91 LYS A CA 1
ATOM 692 C C . LYS A 1 91 ? -16.541 0.555 1.835 1.00 94.81 91 LYS A C 1
ATOM 694 O O . LYS A 1 91 ? -16.124 0.578 0.683 1.00 94.81 91 LYS A O 1
ATOM 699 N N . SER A 1 92 ? -17.145 1.610 2.386 1.00 96.69 92 SER A N 1
ATOM 700 C CA . SER A 1 92 ? -17.217 2.920 1.729 1.00 96.69 92 SER A CA 1
ATOM 701 C C . SER A 1 92 ? -15.820 3.488 1.472 1.00 96.69 92 SER A C 1
ATOM 703 O O . SER A 1 92 ? -14.899 3.258 2.256 1.00 96.69 92 SER A O 1
ATOM 705 N N . GLU A 1 93 ? -15.661 4.237 0.385 1.00 96.44 93 GLU A N 1
ATOM 706 C CA . GLU A 1 93 ? -14.410 4.930 0.067 1.00 96.44 93 GLU A CA 1
ATOM 707 C C . GLU A 1 93 ? -14.017 5.913 1.178 1.00 96.44 93 GLU A C 1
ATOM 709 O O . GLU A 1 93 ? -14.865 6.616 1.732 1.00 96.44 93 GLU A O 1
ATOM 714 N N . LEU A 1 94 ? -12.728 5.941 1.521 1.00 97.62 94 LEU A N 1
ATOM 715 C CA . LEU A 1 94 ? -12.191 6.876 2.506 1.00 97.62 94 LEU A CA 1
ATOM 716 C C . LEU A 1 94 ? -11.776 8.189 1.837 1.00 97.62 94 LEU A C 1
ATOM 718 O O . LEU A 1 94 ? -11.108 8.182 0.801 1.00 97.62 94 LEU A O 1
ATOM 722 N N . ILE A 1 95 ? -12.100 9.313 2.471 1.00 97.06 95 ILE A N 1
ATOM 723 C CA . ILE A 1 95 ? -11.758 10.658 1.996 1.00 97.06 95 ILE A CA 1
ATOM 724 C C . ILE A 1 95 ? -10.575 11.185 2.805 1.00 97.06 95 ILE A C 1
ATOM 726 O O . ILE A 1 95 ? -10.516 11.011 4.021 1.00 97.06 95 ILE A O 1
ATOM 730 N N . LEU A 1 96 ? -9.617 11.816 2.128 1.00 96.12 96 LEU A N 1
ATOM 731 C CA . LEU A 1 96 ? -8.486 12.464 2.778 1.00 96.12 96 LEU A CA 1
ATOM 732 C C . LEU A 1 96 ? -8.875 13.872 3.245 1.00 96.12 96 LEU A C 1
ATOM 734 O O . LEU A 1 96 ? -9.010 14.777 2.427 1.00 96.12 96 LEU A O 1
ATOM 738 N N . GLU A 1 97 ? -8.990 14.067 4.556 1.00 92.69 97 GLU A N 1
ATOM 739 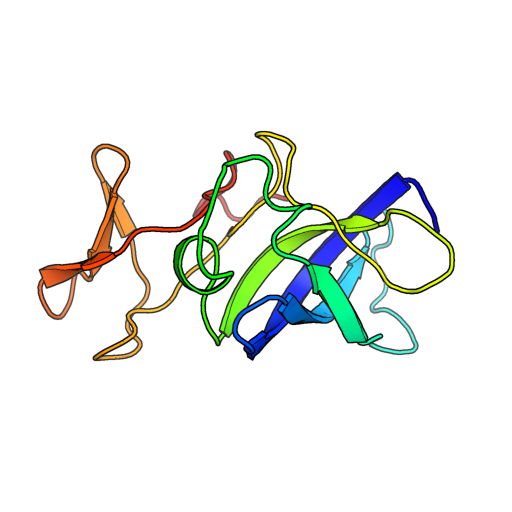C CA . GLU A 1 97 ? -9.325 15.349 5.186 1.00 92.69 97 GLU A CA 1
ATOM 740 C C . GLU A 1 97 ? -8.302 15.669 6.283 1.00 92.69 97 GLU A C 1
ATOM 742 O O . GLU A 1 97 ? -8.053 14.858 7.174 1.00 92.69 97 GLU A O 1
ATOM 747 N N . GLY A 1 98 ? -7.657 16.840 6.216 1.00 86.50 98 GLY A N 1
ATOM 748 C CA . GLY A 1 98 ? -6.700 17.270 7.249 1.00 86.50 98 GLY A CA 1
ATOM 749 C C . GLY A 1 98 ? -5.525 16.304 7.473 1.00 86.50 98 GLY A C 1
ATOM 750 O O . GLY A 1 98 ? -5.022 16.192 8.588 1.00 86.50 98 GLY A O 1
ATOM 751 N N . GLY A 1 99 ? -5.114 15.564 6.436 1.00 86.44 99 GLY A N 1
ATOM 752 C CA . GLY A 1 99 ? -4.042 14.564 6.521 1.00 86.44 99 GLY A CA 1
ATOM 753 C C . GLY A 1 99 ? -4.463 13.210 7.104 1.00 86.44 99 GLY A C 1
ATOM 754 O O . GLY A 1 99 ? -3.603 12.364 7.349 1.00 86.44 99 GLY A O 1
ATOM 755 N N . LYS A 1 100 ? -5.763 12.979 7.314 1.00 92.19 100 LYS A N 1
ATOM 756 C CA . LYS A 1 100 ? -6.316 11.709 7.796 1.00 92.19 100 LYS A CA 1
ATOM 757 C C . LYS A 1 100 ? -7.313 11.129 6.799 1.00 92.19 100 LYS A C 1
ATOM 759 O O . LYS A 1 100 ? -7.998 11.873 6.107 1.00 92.19 100 LYS A O 1
ATOM 764 N N . LEU A 1 101 ? -7.425 9.802 6.753 1.00 96.56 101 LEU A N 1
ATOM 765 C CA . LEU A 1 101 ? -8.473 9.140 5.982 1.00 96.56 101 LEU A CA 1
ATOM 766 C C . LEU A 1 101 ? -9.714 8.979 6.851 1.00 96.56 101 LEU A C 1
ATOM 768 O O . LEU A 1 101 ? -9.657 8.321 7.889 1.00 96.56 101 LEU A O 1
ATOM 772 N N . LYS A 1 102 ? -10.828 9.564 6.421 1.00 97.75 102 LYS A N 1
ATOM 773 C CA . LYS A 1 102 ? -12.101 9.540 7.135 1.00 97.75 102 LYS A CA 1
ATOM 774 C C . LYS A 1 102 ? -13.182 8.912 6.272 1.00 97.75 102 LYS A C 1
ATOM 776 O O . LYS A 1 102 ? -13.323 9.219 5.090 1.00 97.75 102 LYS A O 1
ATOM 781 N N . CYS A 1 103 ? -13.949 8.012 6.872 1.00 97.69 103 CYS A N 1
ATOM 782 C CA . CYS A 1 103 ? -15.107 7.422 6.225 1.00 97.69 103 CYS A CA 1
ATOM 783 C C . CYS A 1 103 ? -16.298 8.390 6.304 1.00 97.69 103 CYS A C 1
ATOM 785 O O . CYS A 1 103 ? -16.750 8.673 7.416 1.00 97.69 103 CYS A O 1
ATOM 787 N N . PRO A 1 104 ? -16.862 8.848 5.173 1.00 96.88 104 PRO A N 1
ATOM 788 C CA . PRO A 1 104 ? -18.035 9.722 5.189 1.00 96.88 104 PRO A CA 1
ATOM 789 C C . PRO A 1 104 ? -19.307 8.995 5.650 1.00 96.88 104 PRO A C 1
ATOM 791 O O . PRO A 1 104 ? -20.245 9.635 6.102 1.00 96.88 104 PRO A O 1
ATOM 794 N N . ASN A 1 105 ? -19.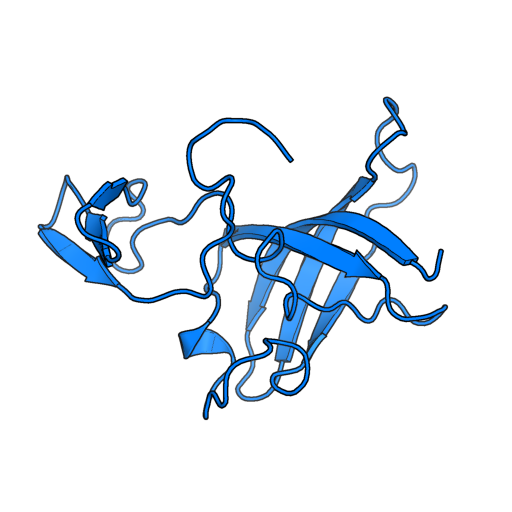338 7.660 5.556 1.00 97.50 105 ASN A N 1
ATOM 795 C CA . ASN A 1 105 ? -20.513 6.853 5.881 1.00 97.50 105 ASN A CA 1
ATOM 796 C C . ASN A 1 105 ? -20.609 6.515 7.381 1.00 97.50 105 ASN A C 1
ATOM 798 O O . ASN A 1 105 ? -21.650 6.701 7.996 1.00 97.50 105 ASN A O 1
ATOM 802 N N . CYS A 1 106 ? -19.521 6.028 7.992 1.00 96.81 106 CYS A N 1
ATOM 803 C CA . CYS A 1 106 ? -19.520 5.607 9.404 1.00 96.81 106 CYS A CA 1
ATOM 804 C C . CYS A 1 106 ? -18.629 6.457 10.323 1.00 96.81 106 CYS A C 1
ATOM 806 O O . CYS A 1 106 ? -18.487 6.138 11.501 1.00 96.81 106 CYS A O 1
ATOM 808 N N . GLY A 1 107 ? -17.975 7.497 9.798 1.00 95.88 107 GLY A N 1
ATOM 809 C CA . GLY A 1 107 ? -17.136 8.419 10.572 1.00 95.88 107 GLY A CA 1
ATOM 810 C C . GLY A 1 107 ? -15.775 7.869 11.012 1.00 95.88 107 GLY A C 1
ATOM 811 O O . GLY A 1 107 ? -14.987 8.616 11.587 1.00 95.88 107 GLY A O 1
ATOM 812 N N . LYS A 1 108 ? -15.471 6.591 10.745 1.00 96.50 108 LYS A N 1
ATOM 813 C CA . LYS A 1 108 ? -14.208 5.958 11.150 1.00 96.50 108 LYS A CA 1
ATOM 814 C C . LYS A 1 108 ? -13.002 6.671 10.529 1.00 96.50 108 LYS A C 1
ATOM 816 O O . LYS A 1 108 ? -12.962 6.873 9.316 1.00 96.50 108 LYS A O 1
ATOM 821 N N . GLU A 1 109 ? -12.017 6.993 11.363 1.00 96.19 109 GLU A N 1
ATOM 822 C CA . GLU A 1 109 ? -10.709 7.491 10.935 1.00 96.19 109 GLU A CA 1
ATOM 823 C C . GLU A 1 109 ? -9.705 6.339 10.837 1.00 96.19 109 GLU A C 1
ATOM 825 O O . GLU A 1 109 ? -9.634 5.477 11.716 1.00 96.19 109 GLU A O 1
ATOM 830 N N . GLU A 1 110 ? -8.916 6.324 9.766 1.00 94.56 110 GLU A N 1
ATOM 831 C CA . GLU A 1 110 ? -7.902 5.307 9.505 1.00 94.56 110 GLU A CA 1
ATOM 832 C C . GLU A 1 110 ? -6.588 5.958 9.042 1.00 94.56 110 GLU A C 1
ATOM 834 O O . GLU A 1 110 ? -6.568 7.060 8.488 1.00 94.56 110 GLU A O 1
ATOM 839 N N . LYS A 1 111 ? -5.464 5.277 9.288 1.00 92.56 111 LYS A N 1
ATOM 840 C CA . LYS A 1 111 ? -4.131 5.703 8.839 1.00 92.56 111 LYS A CA 1
ATOM 841 C C . LYS A 1 111 ? -3.611 4.758 7.765 1.00 92.56 111 LYS A C 1
ATOM 843 O O . LYS A 1 111 ? -3.863 3.557 7.834 1.00 92.56 111 LYS A O 1
ATOM 848 N N . ARG A 1 112 ? -2.913 5.319 6.777 1.00 95.19 112 ARG A N 1
ATOM 849 C CA . ARG A 1 112 ? -2.234 4.618 5.680 1.00 95.19 112 ARG A CA 1
ATOM 850 C C . ARG A 1 112 ? -0.994 5.413 5.268 1.00 95.19 112 ARG A C 1
ATOM 852 O O . ARG A 1 112 ? -0.928 6.619 5.508 1.00 95.19 112 ARG A O 1
ATOM 859 N N . LYS A 1 113 ? -0.078 4.779 4.539 1.00 95.94 113 LYS A N 1
ATOM 860 C CA . LYS A 1 113 ? 0.982 5.438 3.776 1.00 95.94 113 LYS A CA 1
ATOM 861 C C . LYS A 1 113 ? 0.373 6.032 2.510 1.00 95.94 113 LYS A C 1
ATOM 863 O O . LYS A 1 113 ? 0.281 5.377 1.474 1.00 95.94 113 LYS A O 1
ATOM 868 N N . ILE A 1 114 ? -0.077 7.274 2.606 1.00 96.19 114 ILE A N 1
ATOM 869 C CA . ILE A 1 114 ? -0.807 7.969 1.541 1.00 96.19 114 ILE A CA 1
ATOM 870 C C . ILE A 1 114 ? 0.168 8.463 0.460 1.00 96.19 114 ILE A C 1
ATOM 872 O O . ILE A 1 114 ? 1.225 9.020 0.770 1.00 96.19 114 ILE A O 1
ATOM 876 N N . SER A 1 115 ? -0.187 8.256 -0.811 1.00 96.50 115 SER A N 1
ATOM 877 C CA . SER A 1 115 ? 0.490 8.885 -1.950 1.00 96.50 115 SER A CA 1
ATOM 878 C C . SER A 1 115 ? 0.043 10.341 -2.097 1.00 96.50 115 SER A C 1
ATOM 880 O O . SER A 1 115 ? -1.129 10.659 -1.894 1.00 96.50 115 SER A O 1
ATOM 882 N N . LYS A 1 116 ? 0.925 11.231 -2.569 1.00 94.94 116 LYS A N 1
ATOM 883 C CA . LYS A 1 116 ? 0.530 12.605 -2.945 1.00 94.94 116 LYS A CA 1
ATOM 884 C C . LYS A 1 116 ? -0.564 12.686 -4.020 1.00 94.94 116 LYS A C 1
ATOM 886 O O . LYS A 1 116 ? -1.152 13.758 -4.200 1.00 94.94 116 LYS A O 1
ATOM 891 N N . SER A 1 117 ? -0.828 11.590 -4.729 1.00 95.38 117 SER A N 1
ATOM 892 C CA . SER A 1 117 ? -1.877 11.496 -5.747 1.00 95.38 117 SER A CA 1
ATOM 893 C C . SER A 1 117 ? -3.176 10.850 -5.249 1.00 95.38 117 SER A C 1
ATOM 895 O O . SER A 1 117 ? -4.058 10.566 -6.058 1.00 95.38 117 SER A O 1
ATOM 897 N N . TYR A 1 118 ? -3.324 10.628 -3.936 1.00 96.94 118 TYR A N 1
ATOM 898 C CA . TYR A 1 118 ? -4.545 10.055 -3.360 1.00 96.94 118 TYR A CA 1
ATOM 899 C C . TYR A 1 118 ? -5.795 10.827 -3.793 1.00 96.94 118 TYR A C 1
ATOM 901 O O . TYR A 1 118 ? -5.849 12.051 -3.667 1.00 96.94 118 TYR A O 1
ATOM 909 N N . GLY A 1 119 ? -6.792 10.109 -4.312 1.00 93.69 119 GLY A N 1
ATOM 910 C CA . GLY A 1 119 ? -8.070 10.683 -4.742 1.00 93.69 119 GLY A CA 1
ATOM 911 C C . GLY A 1 119 ? -8.018 11.582 -5.987 1.00 93.69 119 GLY A C 1
ATOM 912 O O . GLY A 1 119 ? -9.062 12.071 -6.402 1.00 93.69 119 GLY A O 1
ATOM 913 N N . LYS A 1 120 ? -6.850 11.793 -6.616 1.00 93.56 120 LYS A N 1
ATOM 914 C CA . LYS A 1 120 ? -6.720 12.671 -7.799 1.00 93.56 120 LYS A CA 1
ATOM 915 C C . LYS A 1 120 ? -7.045 11.985 -9.126 1.00 93.56 120 LYS A C 1
ATOM 917 O O . LYS A 1 120 ? -7.184 12.657 -10.136 1.00 93.56 120 LYS A O 1
ATOM 922 N N . GLY A 1 121 ? -7.124 10.654 -9.141 1.00 88.50 121 GLY A N 1
ATOM 923 C CA . GLY A 1 121 ? -7.273 9.883 -10.381 1.00 88.50 121 GLY A CA 1
ATOM 924 C C . GLY A 1 121 ? -5.995 9.804 -11.228 1.00 88.50 121 GLY A C 1
ATOM 925 O O . GLY A 1 121 ? -6.041 9.329 -12.357 1.00 88.50 121 GLY A O 1
ATOM 926 N N . GLU A 1 122 ? -4.850 10.220 -10.681 1.00 88.19 122 GLU A N 1
ATOM 927 C CA . GLU A 1 122 ? -3.553 10.271 -11.367 1.00 88.19 122 GLU A CA 1
ATOM 928 C C . GLU A 1 122 ? -2.522 9.362 -10.680 1.00 88.19 122 GLU A C 1
ATOM 930 O O . GLU A 1 122 ? -2.545 9.213 -9.455 1.00 88.19 122 GLU A O 1
ATOM 935 N N . TRP A 1 123 ? -1.593 8.770 -11.446 1.00 85.81 123 TRP A N 1
ATOM 936 C CA . TRP A 1 123 ? -0.503 7.927 -10.924 1.00 85.81 123 TRP A CA 1
ATOM 937 C C . TRP A 1 123 ? 0.709 7.800 -11.872 1.00 85.81 123 TRP A C 1
ATOM 939 O O . TRP A 1 123 ? 0.717 8.326 -13.002 1.00 85.81 123 TRP A O 1
#

Solvent-accessible surface area (backbone atoms only — not comparable to full-atom values): 6678 Å² total; per-residue (Å²): 101,57,71,40,46,34,36,24,34,29,74,44,77,50,60,57,30,32,37,26,42,36,55,41,44,73,97,50,93,64,72,52,97,64,70,47,73,25,43,37,43,34,90,31,46,63,57,97,57,92,36,30,62,59,39,46,54,79,67,19,31,33,34,31,32,29,68,40,90,59,56,35,35,32,25,50,51,68,76,18,18,34,37,46,47,50,31,90,86,79,61,46,62,42,44,82,53,98,91,37,34,33,21,85,87,80,64,52,75,51,70,55,42,59,15,78,38,46,81,67,89,56,134

Secondary structure (DSSP, 8-state):
-TT-EEEEEEEEE-SSEEEEEEEEETT--SPPSS--EEEEEGGGSSS--SSGGGT--TT-EEEEEE-SSSSEEE--STT-EEEE-B-TTT-PBPEEETTEEE-TTT--EE---B-TTTTTT--

Sequence (123 aa):
KKGDIVVGRVVDLRNSFAMVEIARKKGEERELAHTGLALLHVSNVGERVGNIGDAISYFDIVRARVLDSSPRISIREPEMGVLKAFCSSCKSELILEGGKLKCPNCGKEEKRKISKSYGKGEW

Nearest PDB structures (foldseek):
  3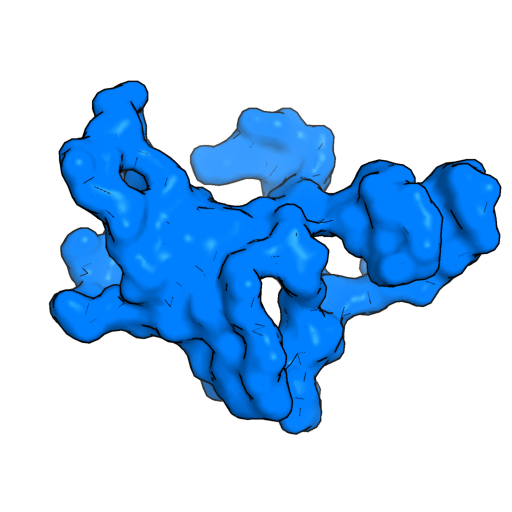m85-assembly1_C  TM=9.735E-01  e=8.426E-16  Archaeoglobus fulgidus
  8r1o-assembly1_I  TM=8.718E-01  e=4.848E-08  Thermochaetoides thermophila DSM 1495
  4ifd-assembly1_I  TM=8.374E-01  e=5.123E-08  Saccharomyces cerevisiae S288C
  8qcf-assembly1_J  TM=8.430E-01  e=6.749E-08  Saccharomyces cerevisiae
  5jea-assembly1_I  TM=8.484E-01  e=8.892E-08  Saccharomyces cerevisiae S288C

Mean predicted aligned error: 3.92 Å

pLDDT: mean 92.32, std 8.25, range [57.12, 98.0]